Protein AF-A0A843LJK5-F1 (afdb_monomer)

Structure (mmCIF, N/CA/C/O backbone):
data_AF-A0A843LJK5-F1
#
_entry.id   AF-A0A843LJK5-F1
#
loop_
_atom_site.group_PDB
_atom_site.id
_atom_site.type_symbol
_atom_site.label_atom_id
_atom_site.label_alt_id
_atom_site.label_comp_id
_at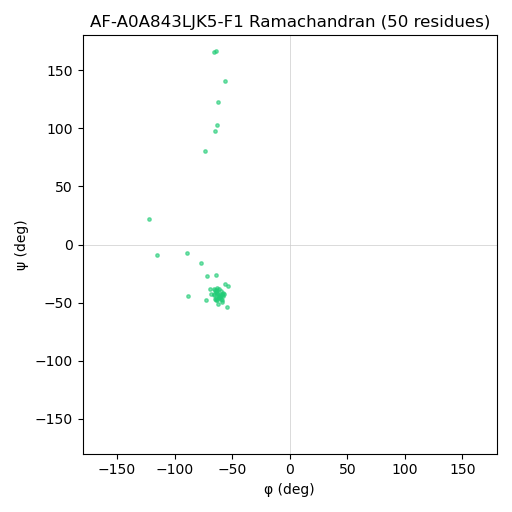om_site.label_asym_id
_atom_site.label_entity_id
_atom_site.label_seq_id
_atom_site.pdbx_PDB_ins_code
_atom_site.Cartn_x
_atom_site.Cartn_y
_atom_site.Cartn_z
_atom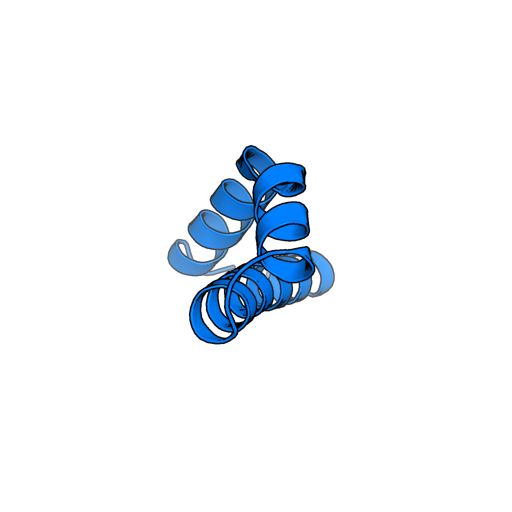_site.occupancy
_atom_site.B_iso_or_equiv
_atom_site.auth_seq_id
_atom_site.auth_comp_id
_atom_site.auth_asym_id
_atom_site.auth_atom_id
_atom_site.pdbx_PDB_model_num
ATOM 1 N N . MET A 1 1 ? -21.999 0.682 15.917 1.00 40.81 1 MET A N 1
ATOM 2 C CA . MET A 1 1 ? -21.172 -0.510 16.179 1.00 40.81 1 MET A CA 1
ATOM 3 C C . MET A 1 1 ? -19.758 0.010 16.269 1.00 40.81 1 MET A C 1
ATOM 5 O O . MET A 1 1 ? -19.356 0.696 15.341 1.00 40.81 1 MET A O 1
ATOM 9 N N . GLU A 1 2 ? -19.055 -0.185 17.383 1.00 52.91 2 GLU A N 1
ATOM 10 C CA . GLU A 1 2 ? -17.608 0.045 17.376 1.00 52.91 2 GLU A CA 1
ATOM 11 C C . GLU A 1 2 ? -17.028 -0.970 16.394 1.00 52.91 2 GLU A C 1
ATOM 13 O O . GLU A 1 2 ? -17.004 -2.171 16.668 1.00 52.91 2 GLU A O 1
ATOM 18 N N . ASN A 1 3 ? -16.680 -0.503 15.196 1.00 60.22 3 ASN A N 1
ATOM 19 C CA . ASN A 1 3 ? -15.988 -1.317 14.216 1.00 60.22 3 ASN A CA 1
ATOM 20 C C . ASN A 1 3 ? -14.623 -1.621 14.825 1.00 60.22 3 ASN A C 1
ATOM 22 O O . ASN A 1 3 ? -13.727 -0.782 14.827 1.00 60.22 3 ASN A O 1
ATOM 26 N N . ASN A 1 4 ? -14.500 -2.799 15.432 1.00 73.81 4 ASN A N 1
ATOM 27 C CA . ASN A 1 4 ? -13.266 -3.246 16.050 1.00 73.81 4 ASN A CA 1
ATOM 28 C C . ASN A 1 4 ? -12.293 -3.618 14.923 1.00 73.81 4 ASN A C 1
ATOM 30 O O . ASN A 1 4 ? -12.209 -4.775 14.507 1.00 73.81 4 ASN A O 1
ATOM 34 N N . ILE 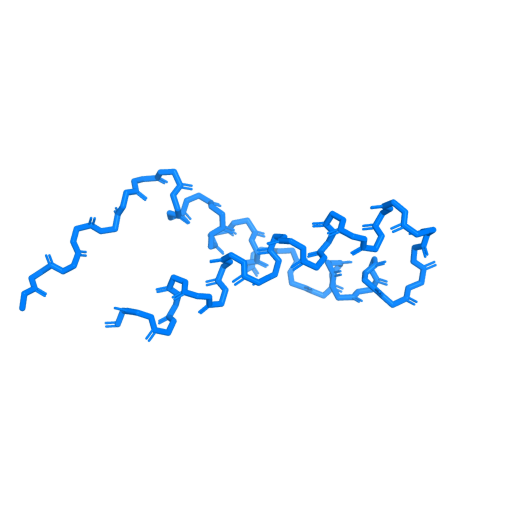A 1 5 ? -11.651 -2.604 14.337 1.00 78.00 5 ILE A N 1
ATOM 35 C CA . ILE A 1 5 ? -10.689 -2.772 13.251 1.00 78.00 5 ILE A CA 1
ATOM 36 C C . ILE A 1 5 ? -9.527 -3.602 13.804 1.00 78.00 5 ILE A C 1
ATOM 38 O O . ILE A 1 5 ? -8.899 -3.188 14.781 1.00 78.00 5 ILE A O 1
ATOM 42 N N . PRO A 1 6 ? -9.208 -4.762 13.201 1.00 88.25 6 PRO A N 1
ATOM 43 C CA . PRO A 1 6 ? -8.079 -5.565 13.643 1.00 88.25 6 PRO A CA 1
ATOM 44 C C . PRO A 1 6 ? -6.781 -4.754 13.628 1.00 88.25 6 PRO A C 1
ATOM 46 O O . PRO A 1 6 ? -6.512 -4.011 12.684 1.00 88.25 6 PRO A O 1
ATOM 49 N N . GLU A 1 7 ? -5.928 -4.948 14.635 1.00 87.88 7 GLU A N 1
ATOM 50 C CA . GLU A 1 7 ? -4.658 -4.220 14.760 1.00 87.88 7 GLU A CA 1
ATOM 51 C C . GLU A 1 7 ? -3.764 -4.376 13.513 1.00 87.88 7 GLU A C 1
ATOM 53 O O . GLU A 1 7 ? -3.072 -3.445 13.102 1.00 87.88 7 GLU A O 1
ATOM 58 N N . SER A 1 8 ? -3.812 -5.540 12.856 1.00 87.94 8 SER A N 1
ATOM 59 C CA . SER A 1 8 ? -3.120 -5.776 11.585 1.00 87.94 8 SER A CA 1
ATOM 60 C C . SER A 1 8 ? -3.560 -4.811 10.482 1.00 87.94 8 SER A C 1
ATOM 62 O O . SER A 1 8 ? -2.702 -4.269 9.790 1.00 87.94 8 SER A O 1
ATOM 64 N N . LYS A 1 9 ? -4.864 -4.539 10.363 1.00 89.56 9 LYS A N 1
ATOM 65 C CA . LYS A 1 9 ? -5.425 -3.596 9.386 1.00 89.56 9 LYS A CA 1
ATOM 66 C C . LYS A 1 9 ? -5.063 -2.148 9.721 1.00 89.56 9 LYS A C 1
ATOM 68 O O . LYS A 1 9 ? -4.705 -1.376 8.837 1.00 89.56 9 LYS A O 1
ATOM 73 N N . LEU A 1 10 ? -5.053 -1.801 11.009 1.00 91.50 10 LEU A N 1
ATOM 74 C CA . LEU A 1 10 ? -4.556 -0.505 11.488 1.00 91.50 10 LEU A CA 1
ATOM 75 C C . LEU A 1 10 ? -3.093 -0.267 11.094 1.00 91.50 10 LEU A C 1
ATOM 77 O O . LEU A 1 10 ? -2.747 0.828 10.654 1.00 91.50 10 LEU A O 1
ATOM 81 N N . ARG A 1 11 ? -2.228 -1.286 11.189 1.00 94.31 11 ARG A N 1
ATOM 82 C CA . ARG A 1 11 ? -0.824 -1.165 10.759 1.00 94.31 11 ARG A CA 1
ATOM 83 C C . ARG A 1 11 ? -0.690 -0.858 9.268 1.00 94.31 11 ARG A C 1
ATOM 85 O O . ARG A 1 11 ? 0.163 -0.048 8.911 1.00 94.31 11 ARG A O 1
ATOM 92 N N . VAL A 1 12 ? -1.534 -1.450 8.420 1.00 95.38 12 VAL A N 1
ATOM 93 C CA . VAL A 1 12 ? -1.556 -1.165 6.974 1.00 95.38 12 VAL A CA 1
ATOM 94 C C . VAL A 1 12 ? -1.953 0.288 6.717 1.00 95.38 12 VAL A C 1
ATOM 96 O O . VAL A 1 12 ? -1.244 0.991 5.999 1.00 95.38 12 VAL A O 1
ATOM 99 N N . VAL A 1 13 ? -3.005 0.782 7.379 1.00 95.69 13 VAL A N 1
ATOM 100 C CA . VAL A 1 13 ? -3.435 2.188 7.272 1.00 95.69 13 VAL A CA 1
ATOM 101 C C . VAL A 1 13 ? -2.330 3.149 7.710 1.00 95.69 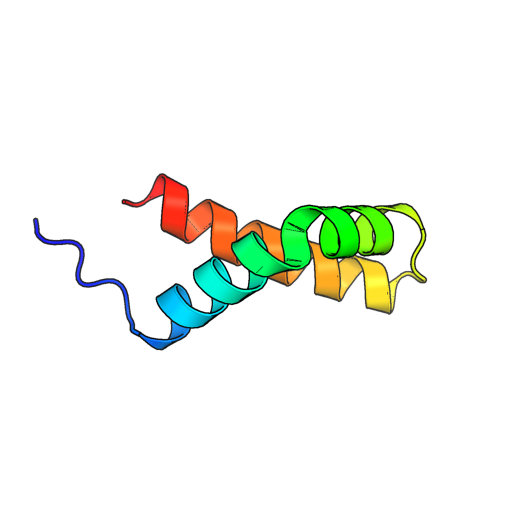13 VAL A C 1
ATOM 103 O O . VAL A 1 13 ? -2.023 4.102 6.995 1.00 95.69 13 VAL A O 1
ATOM 106 N N . LEU A 1 14 ? -1.684 2.888 8.850 1.00 96.00 14 LEU A N 1
ATOM 107 C CA . LEU A 1 14 ? -0.586 3.722 9.348 1.00 96.00 14 LEU A CA 1
ATOM 108 C C . LEU A 1 14 ? 0.618 3.715 8.399 1.00 96.00 14 LEU A C 1
ATOM 110 O O . LEU A 1 14 ? 1.260 4.749 8.203 1.00 96.00 14 LEU A O 1
ATOM 114 N N . TYR A 1 15 ? 0.938 2.560 7.813 1.00 97.44 15 TYR A N 1
ATOM 115 C CA . TYR A 1 15 ? 2.000 2.453 6.821 1.00 97.44 15 TYR A CA 1
ATOM 116 C C . TYR A 1 15 ? 1.662 3.247 5.555 1.00 97.44 15 TYR A C 1
ATOM 118 O O . TYR A 1 15 ? 2.496 4.029 5.097 1.00 97.44 15 TYR A O 1
ATOM 126 N N . TYR A 1 16 ? 0.439 3.107 5.036 1.00 97.44 16 TYR A N 1
ATOM 127 C CA . TYR A 1 16 ? -0.044 3.868 3.886 1.00 97.44 16 TYR A CA 1
ATOM 128 C C . TYR A 1 16 ? 0.010 5.377 4.144 1.00 97.44 16 TYR A C 1
ATOM 130 O O . TYR A 1 16 ? 0.602 6.103 3.353 1.00 97.44 16 TYR A O 1
ATOM 138 N N . GLN A 1 17 ? -0.510 5.855 5.278 1.00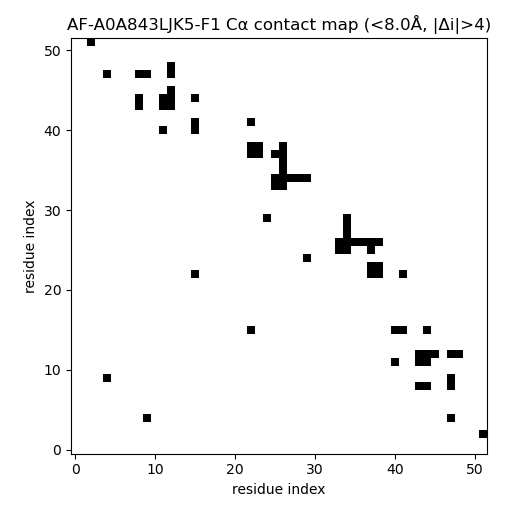 96.44 17 GLN A N 1
ATOM 139 C CA . GLN A 1 17 ? -0.513 7.284 5.614 1.00 96.44 17 GLN A CA 1
ATOM 140 C C . GLN A 1 17 ? 0.898 7.880 5.685 1.00 96.44 17 GLN A C 1
ATOM 142 O O . GLN A 1 17 ? 1.116 8.993 5.214 1.00 96.44 17 GLN A O 1
ATOM 147 N N . LYS A 1 18 ? 1.868 7.140 6.238 1.00 98.19 18 LYS A N 1
ATOM 148 C CA . LYS A 1 18 ? 3.266 7.594 6.332 1.00 98.19 18 LYS A CA 1
ATOM 149 C C . LYS A 1 18 ? 4.000 7.606 4.992 1.00 98.19 18 LYS A C 1
ATOM 151 O O . LYS A 1 18 ? 4.945 8.370 4.842 1.00 98.19 18 LYS A O 1
ATOM 156 N N . ASN A 1 19 ? 3.598 6.755 4.048 1.00 98.31 19 ASN A N 1
ATOM 157 C CA . ASN A 1 19 ? 4.329 6.514 2.800 1.00 98.31 19 ASN A CA 1
ATOM 158 C C . ASN A 1 19 ? 3.480 6.791 1.551 1.00 98.31 19 ASN A C 1
ATOM 160 O O . ASN A 1 19 ? 3.764 6.248 0.484 1.00 98.31 19 ASN A O 1
ATOM 164 N N . LYS A 1 20 ? 2.426 7.604 1.681 1.00 96.94 20 LYS A N 1
ATOM 165 C CA . LYS A 1 20 ? 1.386 7.764 0.660 1.00 96.94 20 LYS A CA 1
ATOM 166 C C . LYS A 1 20 ? 1.957 8.134 -0.708 1.00 96.94 20 LYS A C 1
ATOM 168 O O . LYS A 1 20 ? 1.713 7.421 -1.678 1.00 96.94 20 LYS A O 1
ATOM 173 N N . ASP A 1 21 ? 2.754 9.196 -0.774 1.00 98.06 21 ASP A N 1
ATOM 174 C CA . ASP A 1 21 ? 3.312 9.684 -2.040 1.00 98.06 21 ASP A CA 1
ATOM 175 C C . ASP A 1 21 ? 4.247 8.651 -2.678 1.00 98.06 21 ASP A C 1
ATOM 177 O O . ASP A 1 21 ? 4.146 8.364 -3.868 1.00 98.06 21 ASP A O 1
ATOM 181 N N . TRP A 1 22 ? 5.082 8.003 -1.862 1.00 98.06 22 TRP A N 1
ATOM 182 C CA . TRP A 1 22 ? 5.989 6.952 -2.318 1.00 98.06 22 TRP A CA 1
ATOM 183 C C . TRP A 1 22 ? 5.237 5.743 -2.889 1.00 98.06 22 TRP A C 1
ATOM 185 O O . TRP A 1 22 ? 5.588 5.253 -3.960 1.00 98.06 22 TRP A O 1
ATOM 195 N N . LEU A 1 23 ? 4.169 5.286 -2.229 1.00 98.25 23 LEU A N 1
ATOM 196 C CA . LEU A 1 23 ? 3.329 4.191 -2.724 1.00 98.25 23 LEU A CA 1
ATOM 197 C C . LEU A 1 23 ? 2.622 4.560 -4.034 1.00 98.25 23 LEU A C 1
ATOM 199 O O . LEU A 1 23 ? 2.569 3.736 -4.948 1.00 98.25 23 LEU A O 1
ATOM 203 N N . HIS A 1 24 ? 2.114 5.788 -4.159 1.00 98.06 24 HIS A N 1
ATOM 204 C CA . HIS A 1 24 ? 1.512 6.256 -5.409 1.00 98.06 24 HIS A CA 1
ATOM 205 C C . HIS A 1 24 ? 2.537 6.358 -6.544 1.00 98.06 24 HIS A C 1
ATOM 207 O O . HIS A 1 24 ? 2.226 5.984 -7.678 1.00 98.06 24 HIS A O 1
ATOM 213 N N . ASP A 1 25 ? 3.764 6.790 -6.254 1.00 98.38 25 ASP A N 1
ATOM 214 C CA . ASP A 1 25 ? 4.842 6.771 -7.237 1.00 98.38 25 ASP A CA 1
ATOM 215 C C . ASP A 1 25 ? 5.182 5.340 -7.660 1.00 98.38 25 ASP A C 1
ATOM 217 O O . ASP A 1 25 ? 5.179 5.057 -8.858 1.00 98.38 25 ASP A O 1
ATOM 221 N N . LEU A 1 26 ? 5.360 4.405 -6.720 1.00 97.94 26 LEU A N 1
ATOM 222 C CA . LEU A 1 26 ? 5.591 2.991 -7.038 1.00 97.94 26 LEU A CA 1
ATOM 223 C C . LEU A 1 26 ? 4.470 2.391 -7.897 1.00 97.94 26 LEU A C 1
ATOM 225 O O . LEU A 1 26 ? 4.751 1.690 -8.869 1.00 97.94 26 LEU A O 1
ATOM 229 N N . ALA A 1 27 ? 3.209 2.699 -7.589 1.00 97.81 27 ALA A N 1
ATOM 230 C CA . ALA A 1 27 ? 2.057 2.249 -8.368 1.00 97.81 27 ALA A CA 1
ATOM 231 C C . ALA A 1 27 ? 2.046 2.810 -9.805 1.00 97.81 27 ALA A C 1
ATOM 233 O O . ALA A 1 27 ? 1.487 2.186 -10.718 1.00 97.81 27 ALA A O 1
ATOM 234 N N . ARG A 1 28 ? 2.675 3.970 -10.025 1.00 97.44 28 ARG A N 1
ATOM 235 C CA . ARG A 1 28 ? 2.753 4.646 -11.324 1.00 97.44 28 ARG A CA 1
ATOM 236 C C . ARG A 1 28 ? 3.954 4.202 -12.158 1.00 97.44 28 ARG A C 1
ATOM 238 O O . ARG A 1 28 ? 3.779 3.985 -13.354 1.00 97.44 28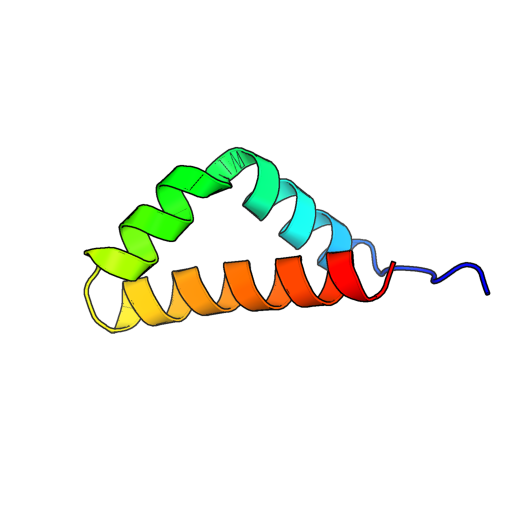 ARG A O 1
ATOM 245 N N . ILE A 1 29 ? 5.143 4.089 -11.559 1.00 96.94 29 ILE A N 1
ATOM 246 C CA . ILE A 1 29 ? 6.411 3.910 -12.295 1.00 96.94 29 ILE A CA 1
ATOM 247 C C . ILE A 1 29 ? 7.115 2.570 -12.052 1.00 96.94 29 ILE A C 1
ATOM 249 O O . ILE A 1 29 ? 8.095 2.281 -12.734 1.00 96.94 29 ILE A O 1
ATOM 253 N N . GLY A 1 30 ? 6.662 1.766 -11.086 1.00 95.44 30 GLY A N 1
ATOM 254 C CA . GLY A 1 30 ? 7.279 0.477 -10.777 1.00 95.44 30 GLY A CA 1
ATOM 255 C C . GLY A 1 30 ? 7.138 -0.550 -11.905 1.00 95.44 30 GLY A C 1
ATOM 256 O O . GLY A 1 30 ? 6.310 -0.410 -12.809 1.00 95.44 30 GLY A O 1
ATOM 257 N N . ASP A 1 31 ? 7.910 -1.634 -11.826 1.00 98.06 31 ASP A N 1
ATOM 258 C CA . ASP A 1 31 ? 7.648 -2.818 -12.646 1.00 98.06 31 ASP A CA 1
ATOM 259 C C . ASP A 1 31 ? 6.279 -3.446 -12.285 1.00 98.06 31 ASP A C 1
ATOM 261 O O . ASP A 1 31 ? 5.681 -3.092 -11.262 1.00 98.06 31 ASP A O 1
ATOM 265 N N . PRO A 1 32 ? 5.737 -4.370 -13.099 1.00 98.12 32 PRO A N 1
ATOM 266 C CA . PRO A 1 32 ? 4.415 -4.943 -12.851 1.00 98.12 32 PRO A CA 1
ATOM 267 C C . PRO A 1 32 ? 4.224 -5.535 -11.447 1.00 98.12 32 PRO A C 1
ATOM 269 O O . PRO A 1 32 ? 3.139 -5.402 -10.881 1.00 98.12 32 PRO A O 1
ATOM 272 N N . TYR A 1 33 ? 5.260 -6.150 -10.871 1.00 97.75 33 TYR A N 1
ATOM 273 C CA . TYR A 1 33 ? 5.203 -6.732 -9.534 1.00 97.75 33 TYR A CA 1
ATOM 274 C C . TYR A 1 33 ? 5.186 -5.643 -8.457 1.00 97.75 33 TYR A C 1
ATOM 276 O O . TYR A 1 33 ? 4.316 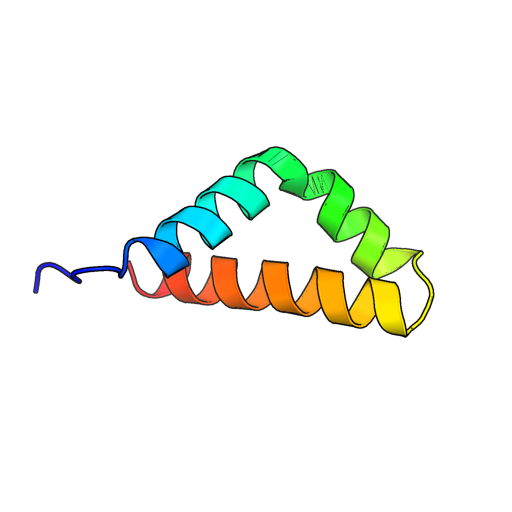-5.647 -7.584 1.00 97.75 33 TYR A O 1
ATOM 284 N N . ILE A 1 34 ? 6.086 -4.661 -8.555 1.00 97.56 34 ILE A N 1
ATOM 285 C CA . ILE A 1 34 ? 6.128 -3.513 -7.637 1.00 97.56 34 ILE A CA 1
ATOM 286 C C . ILE A 1 34 ? 4.803 -2.744 -7.665 1.00 97.56 34 ILE A C 1
ATOM 288 O O . ILE A 1 34 ? 4.264 -2.396 -6.612 1.00 97.56 34 ILE A O 1
ATOM 292 N N . ARG A 1 35 ? 4.240 -2.523 -8.858 1.00 98.19 35 ARG A N 1
ATOM 293 C CA . ARG A 1 35 ? 2.948 -1.847 -9.025 1.00 98.19 35 ARG A CA 1
ATOM 294 C C . ARG A 1 35 ? 1.819 -2.612 -8.352 1.00 98.19 35 ARG A C 1
ATOM 296 O O . ARG A 1 35 ? 1.021 -2.000 -7.646 1.00 98.19 35 ARG A O 1
ATOM 303 N N . ALA A 1 36 ? 1.759 -3.930 -8.545 1.00 98.12 36 ALA A N 1
ATOM 304 C CA . ALA A 1 36 ? 0.739 -4.769 -7.925 1.00 98.12 36 ALA A CA 1
ATOM 305 C C . ALA A 1 36 ? 0.816 -4.713 -6.391 1.00 98.12 36 ALA A C 1
ATOM 307 O O . ALA A 1 36 ? -0.211 -4.547 -5.736 1.00 98.12 36 ALA A O 1
ATOM 308 N N . MET A 1 37 ? 2.024 -4.770 -5.817 1.00 97.88 37 MET A N 1
ATOM 309 C CA . MET A 1 37 ? 2.201 -4.643 -4.367 1.0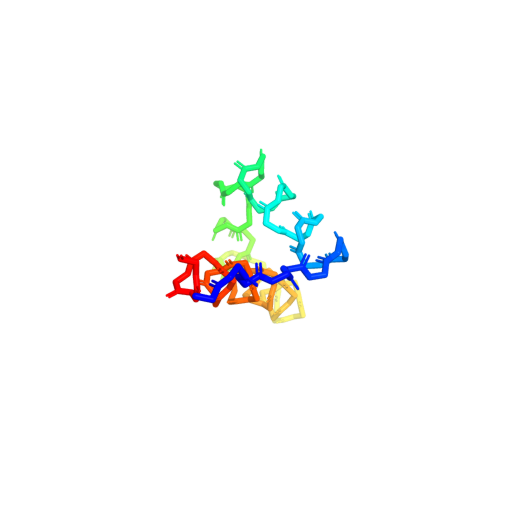0 97.88 37 MET A CA 1
ATOM 310 C C . MET A 1 37 ? 1.760 -3.274 -3.844 1.00 97.88 37 MET A C 1
ATOM 312 O O . MET A 1 37 ? 1.019 -3.204 -2.865 1.00 97.88 37 MET A O 1
ATOM 316 N N . ALA A 1 38 ? 2.183 -2.188 -4.497 1.00 98.31 38 ALA A N 1
ATOM 317 C CA . ALA A 1 38 ? 1.819 -0.837 -4.079 1.00 98.31 38 ALA A CA 1
ATOM 318 C C . ALA A 1 38 ? 0.297 -0.629 -4.119 1.00 98.31 38 ALA A C 1
ATOM 320 O O . ALA A 1 38 ? -0.285 -0.141 -3.152 1.00 98.31 38 ALA A O 1
ATOM 321 N N . LEU A 1 39 ? -0.358 -1.072 -5.197 1.00 98.19 39 LEU A N 1
ATOM 322 C CA . LEU A 1 39 ? -1.813 -1.007 -5.329 1.00 98.19 39 LEU A CA 1
ATOM 323 C C . LEU A 1 39 ? -2.534 -1.855 -4.277 1.00 98.19 39 LEU A C 1
ATOM 325 O O . LEU A 1 39 ? -3.549 -1.407 -3.754 1.00 98.19 39 LEU A O 1
ATOM 329 N N . SER A 1 40 ? -2.007 -3.031 -3.922 1.00 98.12 40 SER A N 1
ATOM 330 C CA . SER A 1 40 ? -2.589 -3.869 -2.866 1.00 98.12 40 SER A CA 1
ATOM 331 C C . SER A 1 40 ? -2.598 -3.157 -1.513 1.00 98.12 40 SER A C 1
ATOM 333 O O . SER A 1 40 ? -3.617 -3.161 -0.831 1.00 98.12 40 SER A O 1
ATOM 335 N N . VAL A 1 41 ? -1.485 -2.517 -1.136 1.00 97.88 41 VAL A N 1
ATOM 336 C CA . VAL A 1 41 ? -1.380 -1.772 0.131 1.00 97.88 41 VAL A CA 1
ATOM 337 C C . VAL A 1 41 ? -2.312 -0.560 0.139 1.00 97.88 41 VAL A C 1
ATOM 339 O O . VAL A 1 41 ? -2.974 -0.305 1.143 1.00 97.88 41 VAL A O 1
ATOM 342 N N . ILE A 1 42 ? -2.377 0.178 -0.976 1.00 98.12 42 ILE A N 1
ATOM 343 C CA . ILE A 1 42 ? -3.271 1.336 -1.120 1.00 98.12 42 ILE A CA 1
ATOM 344 C C . ILE A 1 42 ? -4.733 0.891 -0.995 1.00 98.12 42 ILE A C 1
ATOM 346 O O . ILE A 1 42 ? -5.462 1.446 -0.177 1.00 98.12 42 ILE A O 1
ATOM 350 N N . SER A 1 43 ? -5.139 -0.135 -1.749 1.00 97.44 43 SER A N 1
ATOM 351 C CA . SER A 1 43 ? -6.515 -0.645 -1.755 1.00 97.44 43 SER A CA 1
ATOM 352 C C . SER A 1 43 ? -6.949 -1.112 -0.368 1.00 97.44 43 SER A C 1
ATOM 354 O O . SER A 1 43 ? -8.009 -0.721 0.109 1.00 97.44 43 SER A O 1
ATOM 356 N N . GLU A 1 44 ? -6.113 -1.901 0.314 1.00 95.94 44 GLU A N 1
ATOM 357 C CA . GLU A 1 44 ? -6.433 -2.402 1.653 1.00 95.94 44 GLU A CA 1
ATOM 358 C C . GLU A 1 44 ? -6.557 -1.261 2.676 1.00 95.94 44 GLU A C 1
ATOM 360 O O . GLU A 1 44 ? -7.467 -1.264 3.506 1.00 95.94 44 GLU A O 1
ATOM 365 N N . ALA A 1 45 ? -5.682 -0.253 2.610 1.00 96.00 45 ALA A N 1
ATOM 366 C CA . ALA A 1 45 ? -5.768 0.904 3.494 1.00 96.00 45 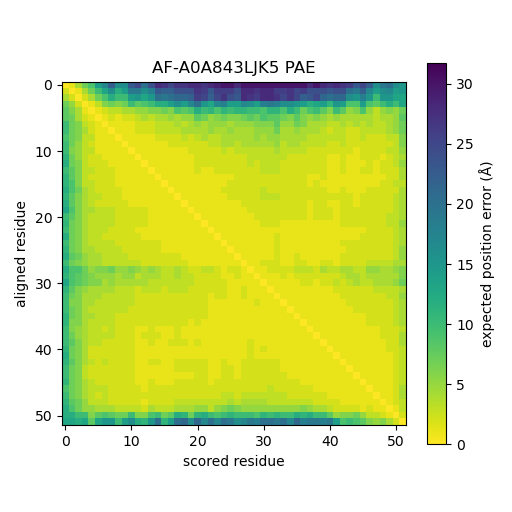ALA A CA 1
ATOM 367 C C . ALA A 1 45 ? -7.038 1.736 3.244 1.00 96.00 45 ALA A C 1
ATOM 369 O O . ALA A 1 45 ? -7.706 2.138 4.199 1.00 96.00 45 ALA A O 1
ATOM 370 N N . GLU A 1 46 ? -7.387 1.984 1.980 1.00 95.38 46 GLU A N 1
ATOM 371 C CA . GLU A 1 46 ? -8.584 2.742 1.601 1.00 95.38 46 GLU A CA 1
ATOM 372 C C . GLU A 1 46 ? -9.874 2.017 2.002 1.00 95.38 46 GLU A C 1
ATOM 374 O O . GLU A 1 46 ? -10.797 2.653 2.510 1.00 95.38 46 GLU A O 1
ATOM 379 N N . GLU A 1 47 ? -9.933 0.691 1.856 1.00 94.38 47 GLU A N 1
ATOM 380 C CA . GLU A 1 47 ? -11.065 -0.115 2.325 1.00 94.38 47 GLU A CA 1
ATOM 381 C C . GLU A 1 47 ? -11.306 0.052 3.827 1.00 94.38 47 GLU A C 1
ATOM 383 O O . GLU A 1 47 ? -12.446 0.225 4.254 1.00 94.38 47 GLU A O 1
ATOM 388 N N . VAL A 1 48 ? -10.244 0.035 4.635 1.00 92.19 48 VAL A N 1
ATOM 389 C CA . VAL A 1 48 ? -10.350 0.186 6.094 1.00 92.19 48 VAL A CA 1
ATOM 390 C C . VAL A 1 48 ? -10.802 1.593 6.477 1.00 92.19 48 VAL A C 1
ATOM 392 O O . VAL A 1 48 ? -11.667 1.742 7.341 1.00 92.19 48 VAL A O 1
ATOM 395 N N . ILE A 1 49 ? -10.249 2.620 5.826 1.00 90.56 49 ILE A N 1
ATOM 396 C CA . ILE A 1 49 ? -10.623 4.020 6.070 1.00 90.56 49 ILE A CA 1
ATOM 397 C C . ILE A 1 49 ? -12.098 4.252 5.722 1.00 90.56 49 ILE A C 1
ATOM 399 O O . ILE A 1 49 ? -12.802 4.890 6.493 1.00 90.56 49 ILE A O 1
ATOM 403 N N . ASN A 1 50 ? -12.578 3.705 4.602 1.00 88.25 50 ASN A N 1
ATOM 404 C CA . ASN A 1 50 ? -13.957 3.892 4.141 1.00 88.25 50 ASN A CA 1
ATOM 405 C C . ASN A 1 50 ? -14.990 3.034 4.898 1.00 88.25 50 ASN A C 1
ATOM 407 O O . ASN A 1 50 ? -16.188 3.283 4.789 1.00 88.25 50 ASN A O 1
ATOM 411 N N . GLN A 1 51 ? -14.544 2.010 5.634 1.00 78.19 51 GLN A N 1
ATOM 412 C CA . GLN A 1 51 ? -15.378 1.201 6.536 1.00 78.19 51 GLN A CA 1
ATOM 413 C C . GLN A 1 51 ? -15.456 1.773 7.964 1.00 78.19 51 GLN A C 1
ATOM 415 O O . GLN A 1 51 ? -16.204 1.237 8.787 1.00 78.19 51 GLN A O 1
ATOM 420 N N . SER A 1 52 ? -14.671 2.810 8.272 1.00 57.22 52 SER A N 1
ATOM 421 C CA . SER A 1 52 ? -14.653 3.510 9.566 1.00 57.22 52 SER A CA 1
ATOM 422 C C . SER A 1 52 ? -15.639 4.673 9.574 1.00 57.22 52 SER A C 1
ATOM 424 O O . SER A 1 52 ? -16.286 4.863 10.626 1.00 57.22 52 SER A O 1
#

Solvent-accessible surface area (backbone atoms only — not comparable to full-atom values): 2997 Å² total; per-residue (Å²): 126,89,78,82,73,52,69,71,57,53,52,44,34,54,51,40,70,77,39,45,69,60,38,55,47,33,46,71,72,43,56,76,68,52,18,52,54,29,45,50,50,51,52,56,25,51,53,53,61,76,73,106

Foldseek 3Di:
DPPPPPVVLVVLLVVCVVCVVVLVVQLVPPDPVSVVVSVVSVVSNVVSVVVD

pLDDT: mean 91.45, std 12.56, range [40.81, 98.38]

Secondary structure (DSSP, 8-state):
------HHHHHHHHHHHHTHHHHHHHHHHS-HHHHHHHHHHHHHHHHHHHT-

Sequence (52 aa):
MENNIPESKLRVVLYYQKNKDWLHDLARIGDPYIRAMALSVISEAEEVINQS

Radius of gyration: 11.91 Å; Cα contacts (8 Å, |Δi|>4): 37; chains: 1; bounding box: 29×16×30 Å

Mean predicted aligned error: 4.05 Å

Nearest PDB structures (foldseek):
  2b7m-assembly3_C  TM=5.232E-01  e=7.273E+00  Saccharomyces cerevisiae